Protein AF-A0A2V8IV87-F1 (afdb_monomer_lite)

Secondary structure (DSSP, 8-state):
--SEEEEEEEEEEEEEETTEEEEEEEEEEEETTEEEEEEEEEEEEEETTEEEEE--EEEEGGGGT----EETTEEEEEEEEEE--S--B---TTSS----S--EEEEEE----

pLDDT: mean 71.88, std 17.74, range [29.58, 91.56]

Radius of gyration: 16.14 Å; chains: 1; bounding box: 34×42×46 Å

Structure (mmCIF, N/CA/C/O backbone):
data_AF-A0A2V8IV87-F1
#
_entry.id   AF-A0A2V8IV87-F1
#
loop_
_atom_site.group_PDB
_atom_site.id
_atom_site.type_symbol
_atom_site.label_atom_id
_atom_site.label_alt_id
_atom_site.label_comp_id
_atom_site.label_asym_id
_atom_site.label_entity_id
_atom_site.label_seq_id
_atom_site.pdbx_PDB_ins_code
_atom_site.Cartn_x
_atom_site.Cartn_y
_atom_site.Cartn_z
_atom_site.occupancy
_atom_site.B_iso_or_equiv
_atom_site.auth_seq_id
_atom_site.auth_comp_id
_atom_site.auth_asym_id
_atom_site.auth_atom_id
_atom_site.pdbx_PDB_model_num
ATOM 1 N N . MET A 1 1 ? 0.193 -11.958 15.913 1.00 49.41 1 MET A N 1
ATOM 2 C CA . MET A 1 1 ? -0.575 -11.634 14.686 1.00 49.41 1 MET A CA 1
ATOM 3 C C . MET A 1 1 ? -0.130 -10.240 14.245 1.00 49.41 1 MET A C 1
ATOM 5 O O . MET A 1 1 ? -0.058 -9.406 15.128 1.00 49.41 1 MET A O 1
ATOM 9 N N . PRO A 1 2 ? 0.266 -9.980 12.985 1.00 57.22 2 PRO A N 1
ATOM 10 C CA . PRO A 1 2 ? 0.699 -8.649 12.550 1.00 57.22 2 PRO A CA 1
ATOM 11 C C . PRO A 1 2 ? -0.462 -7.659 12.619 1.00 57.22 2 PRO A C 1
ATOM 13 O O . PRO A 1 2 ? -1.544 -7.982 12.123 1.00 57.22 2 PRO A O 1
ATOM 16 N N . ASP A 1 3 ? -0.217 -6.478 13.181 1.00 76.31 3 ASP A N 1
ATOM 17 C CA . ASP A 1 3 ? -1.220 -5.418 13.333 1.00 76.31 3 ASP A CA 1
ATOM 18 C C . ASP A 1 3 ? -1.647 -4.791 12.003 1.00 76.31 3 ASP A C 1
ATOM 20 O O . ASP A 1 3 ? -2.763 -4.284 11.892 1.00 76.31 3 ASP A O 1
ATOM 24 N N . VAL A 1 4 ? -0.788 -4.870 10.981 1.00 80.00 4 VAL A N 1
ATOM 25 C CA . VAL A 1 4 ? -1.033 -4.330 9.640 1.00 80.00 4 VAL A CA 1
ATOM 26 C C . VAL A 1 4 ? -0.603 -5.342 8.583 1.00 80.00 4 VAL A C 1
ATOM 28 O O . VAL A 1 4 ? 0.497 -5.901 8.644 1.00 80.00 4 VAL A O 1
ATOM 31 N N . ARG A 1 5 ? -1.461 -5.578 7.589 1.00 83.38 5 ARG A N 1
ATOM 32 C CA . ARG A 1 5 ? -1.152 -6.396 6.410 1.00 83.38 5 ARG A CA 1
ATOM 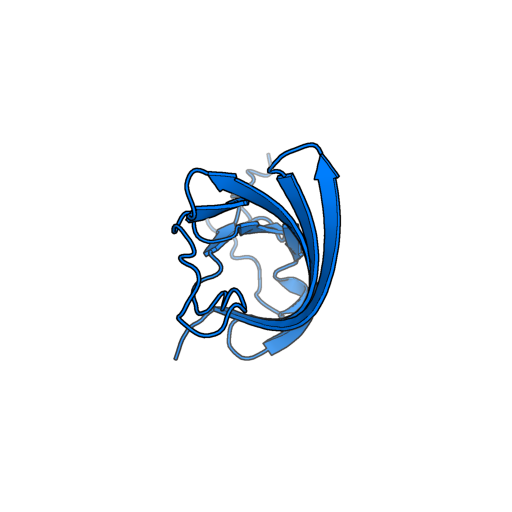33 C C . ARG A 1 5 ? -1.774 -5.781 5.169 1.00 83.38 5 ARG A C 1
ATOM 35 O O . ARG A 1 5 ? -2.937 -5.420 5.199 1.00 83.38 5 ARG A O 1
ATOM 42 N N . PHE A 1 6 ? -1.031 -5.738 4.073 1.00 84.06 6 PHE A N 1
ATOM 43 C CA . PHE A 1 6 ? -1.576 -5.427 2.756 1.00 84.06 6 PHE A CA 1
ATOM 44 C C . PHE A 1 6 ? -1.426 -6.653 1.858 1.00 84.06 6 PHE A C 1
ATOM 46 O O . PHE A 1 6 ? -0.333 -7.224 1.777 1.00 84.06 6 PHE A O 1
ATOM 53 N N . LEU A 1 7 ? -2.517 -7.068 1.223 1.00 81.12 7 LEU A N 1
ATOM 54 C CA . LEU A 1 7 ? -2.548 -8.160 0.256 1.00 81.12 7 LEU A CA 1
ATOM 55 C C . LEU A 1 7 ? -2.965 -7.583 -1.092 1.00 81.12 7 LEU A C 1
ATOM 57 O O . LEU A 1 7 ? -4.132 -7.274 -1.303 1.00 81.12 7 LEU A O 1
ATOM 61 N N . ALA A 1 8 ? -1.998 -7.415 -1.992 1.00 81.75 8 ALA A N 1
ATOM 62 C CA . ALA A 1 8 ? -2.278 -6.985 -3.353 1.00 81.75 8 ALA A CA 1
ATOM 63 C C . ALA A 1 8 ? -2.892 -8.144 -4.149 1.00 81.75 8 ALA A C 1
ATOM 65 O O . ALA A 1 8 ? -2.286 -9.210 -4.262 1.00 81.75 8 ALA A O 1
ATOM 66 N N . GLU A 1 9 ? -4.064 -7.914 -4.732 1.00 79.56 9 GLU A N 1
ATOM 67 C CA . GLU A 1 9 ? -4.739 -8.866 -5.620 1.00 79.56 9 GLU A CA 1
ATOM 68 C C . GLU A 1 9 ? -4.404 -8.584 -7.083 1.00 79.56 9 GLU A C 1
ATOM 70 O O . GLU A 1 9 ? -4.246 -9.498 -7.894 1.00 79.56 9 GLU A O 1
ATOM 75 N N . LYS A 1 10 ? -4.255 -7.299 -7.418 1.00 78.88 10 LYS A N 1
ATOM 76 C CA . LYS A 1 10 ? -3.967 -6.832 -8.769 1.00 78.88 10 LYS A CA 1
ATOM 77 C C . LYS A 1 10 ? -2.829 -5.824 -8.754 1.00 78.88 10 LYS A C 1
ATOM 79 O O . LYS A 1 10 ? -2.792 -4.913 -7.931 1.00 78.88 10 LYS A O 1
ATOM 84 N N . ALA A 1 11 ? -1.927 -5.964 -9.717 1.00 83.25 11 ALA A N 1
ATOM 85 C CA . ALA A 1 11 ? -0.866 -5.009 -9.993 1.00 83.25 11 ALA A CA 1
ATOM 86 C C . ALA A 1 11 ? -0.934 -4.606 -11.466 1.00 83.25 11 ALA A C 1
ATOM 88 O O . ALA A 1 11 ? -0.914 -5.467 -12.344 1.00 83.25 11 ALA A O 1
ATOM 89 N N . THR A 1 12 ? -1.020 -3.306 -11.736 1.00 84.12 12 THR A N 1
ATOM 90 C CA . THR A 1 12 ? -0.950 -2.755 -13.095 1.00 84.12 12 THR A CA 1
ATOM 91 C C . THR A 1 12 ? 0.262 -1.844 -13.168 1.00 84.12 12 THR A C 1
ATOM 93 O O . THR A 1 12 ? 0.289 -0.818 -12.496 1.00 84.12 12 THR A O 1
ATOM 96 N N . CYS A 1 13 ? 1.276 -2.228 -13.940 1.00 84.25 13 CYS A N 1
ATOM 97 C CA . CYS A 1 13 ? 2.514 -1.465 -14.063 1.00 84.25 13 CYS A CA 1
ATOM 98 C C . CYS A 1 13 ? 2.641 -0.861 -15.460 1.00 84.25 13 CYS A C 1
ATOM 100 O O . CYS A 1 13 ? 2.466 -1.557 -16.458 1.00 84.25 13 CYS A O 1
ATOM 102 N N . SER A 1 14 ? 2.986 0.420 -15.521 1.00 84.06 14 SER A N 1
ATOM 103 C CA . SER A 1 14 ? 3.373 1.119 -16.739 1.00 84.06 14 SER A CA 1
ATOM 104 C C . SER A 1 14 ? 4.822 1.579 -16.623 1.00 84.06 14 SER A C 1
ATOM 106 O O . SER A 1 14 ? 5.266 2.080 -15.586 1.00 84.06 14 SER A O 1
ATOM 108 N N . LYS A 1 15 ? 5.593 1.386 -17.693 1.00 83.25 15 LYS A N 1
ATOM 109 C CA . LYS A 1 15 ? 6.967 1.880 -17.753 1.00 83.25 15 LYS A CA 1
ATOM 110 C C . LYS A 1 15 ? 6.915 3.398 -17.918 1.00 83.25 15 LYS A C 1
ATOM 112 O O . LYS A 1 15 ? 6.291 3.878 -18.860 1.00 83.25 15 LYS A O 1
ATOM 117 N N . ALA A 1 16 ? 7.524 4.135 -16.991 1.00 76.44 16 ALA A N 1
ATOM 118 C CA . ALA A 1 16 ? 7.508 5.595 -17.024 1.00 76.44 16 ALA A CA 1
ATOM 119 C C . ALA A 1 16 ? 8.635 6.123 -17.923 1.00 76.44 16 ALA A C 1
ATOM 121 O O . ALA A 1 16 ? 8.368 6.867 -18.861 1.00 76.44 16 ALA A O 1
ATOM 122 N N . SER A 1 17 ? 9.882 5.711 -17.658 1.00 74.75 17 SER A N 1
ATOM 123 C CA . SER A 1 17 ? 11.066 5.992 -18.486 1.00 74.75 17 SER A CA 1
ATOM 124 C C . SER A 1 17 ? 12.298 5.275 -17.916 1.00 74.75 17 SER A C 1
ATOM 126 O O . SER A 1 17 ? 12.406 5.111 -16.702 1.00 74.75 17 SER A O 1
ATOM 128 N N . GLY A 1 18 ? 13.240 4.852 -18.767 1.00 81.81 18 GLY A N 1
ATOM 129 C CA . GLY A 1 18 ? 14.487 4.203 -18.336 1.00 81.81 18 GLY A CA 1
ATOM 130 C C . GLY A 1 18 ? 14.248 2.987 -17.431 1.00 81.81 18 GLY A C 1
ATOM 131 O O . GLY A 1 18 ? 13.504 2.075 -17.800 1.00 81.81 18 GLY A O 1
ATOM 132 N N . ASN A 1 19 ? 14.854 3.010 -16.242 1.00 82.50 19 ASN A N 1
ATOM 133 C CA . ASN A 1 19 ? 14.724 1.976 -15.210 1.00 82.50 19 ASN A CA 1
ATOM 134 C C . ASN A 1 19 ? 13.564 2.234 -14.228 1.00 82.50 19 ASN A C 1
ATOM 136 O O . ASN A 1 19 ? 13.474 1.587 -13.187 1.00 82.50 19 ASN A O 1
ATOM 140 N N . GLN A 1 20 ? 12.690 3.202 -14.512 1.00 85.06 20 GLN A N 1
ATOM 141 C CA . GLN A 1 20 ? 11.568 3.551 -13.647 1.00 85.06 20 GLN A CA 1
ATOM 142 C C . GLN A 1 20 ? 10.246 3.031 -14.206 1.00 85.06 20 GLN A C 1
ATOM 144 O O . GLN A 1 20 ? 9.892 3.245 -15.371 1.00 85.06 20 GLN A O 1
ATOM 149 N N . SER A 1 21 ? 9.475 2.396 -13.332 1.00 84.44 21 SER A N 1
ATOM 150 C CA . SER A 1 21 ? 8.117 1.933 -13.602 1.00 84.44 21 SER A CA 1
ATOM 151 C C . SER A 1 21 ? 7.162 2.469 -12.546 1.00 84.44 21 SER A C 1
ATOM 153 O O . SER A 1 21 ? 7.521 2.594 -11.380 1.00 84.44 21 SER A O 1
ATOM 155 N N . THR A 1 22 ? 5.934 2.783 -12.938 1.00 85.94 22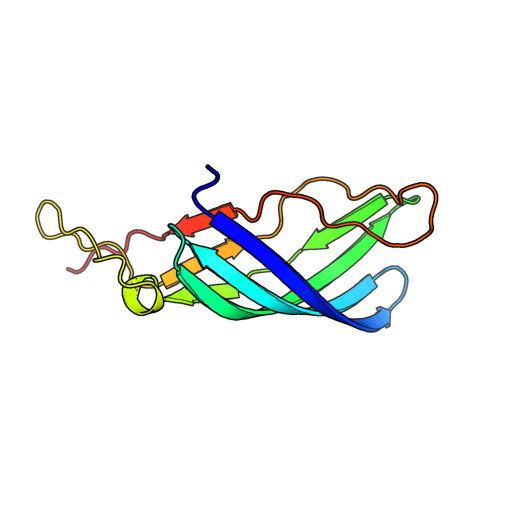 THR A N 1
ATOM 156 C CA . THR A 1 22 ? 4.861 3.114 -11.997 1.00 85.94 22 THR A CA 1
ATOM 157 C C . THR A 1 22 ? 3.911 1.931 -11.922 1.00 85.94 22 THR A C 1
ATOM 159 O O . THR A 1 22 ? 3.366 1.509 -12.935 1.00 85.94 22 THR A O 1
ATOM 162 N N . CYS A 1 23 ? 3.720 1.385 -10.728 1.00 84.25 23 CYS A N 1
ATOM 163 C CA . CYS A 1 23 ? 2.845 0.255 -10.461 1.00 84.25 23 CYS A CA 1
ATOM 164 C C . CYS A 1 23 ? 1.686 0.687 -9.570 1.00 84.25 23 CYS A C 1
ATOM 166 O O . CYS A 1 23 ? 1.887 1.136 -8.444 1.00 84.25 23 CYS A O 1
ATOM 168 N N . GLN A 1 24 ? 0.465 0.508 -10.056 1.00 86.31 24 GLN A N 1
ATOM 169 C CA . GLN A 1 24 ? -0.748 0.653 -9.271 1.00 86.31 24 GLN A CA 1
ATOM 170 C C . GLN A 1 24 ? -1.134 -0.713 -8.702 1.00 86.31 24 GLN A C 1
ATOM 172 O O . GLN A 1 24 ? -1.456 -1.642 -9.448 1.00 86.31 24 GLN A O 1
ATOM 177 N N . LEU A 1 25 ? -1.067 -0.838 -7.380 1.00 87.31 25 LEU A N 1
ATOM 178 C CA . LEU A 1 25 ? -1.449 -2.039 -6.647 1.00 87.31 25 LEU A CA 1
ATOM 179 C C . LEU A 1 25 ? -2.835 -1.836 -6.047 1.00 87.31 25 LEU A C 1
ATOM 181 O O . LEU A 1 25 ? -3.054 -0.848 -5.349 1.00 87.31 25 LEU A O 1
ATOM 185 N N . ALA A 1 26 ? -3.739 -2.778 -6.284 1.00 87.19 26 ALA A N 1
ATOM 186 C CA . ALA A 1 26 ? -5.067 -2.819 -5.688 1.00 87.19 26 ALA A CA 1
ATOM 187 C C . ALA A 1 26 ? -5.250 -4.133 -4.919 1.00 87.19 26 ALA A C 1
ATOM 189 O O . ALA A 1 26 ? -4.826 -5.198 -5.382 1.00 87.19 26 ALA A O 1
ATOM 190 N N . GLY A 1 27 ? -5.859 -4.052 -3.743 1.00 88.56 27 GLY A N 1
ATOM 191 C CA . GLY A 1 27 ? -6.160 -5.204 -2.899 1.00 88.56 27 GLY A CA 1
ATOM 192 C C . GLY A 1 27 ? -6.674 -4.766 -1.535 1.00 88.56 27 GLY A C 1
ATOM 193 O O . GLY A 1 27 ? -7.164 -3.647 -1.397 1.00 88.56 27 GLY A O 1
ATOM 194 N N . ASP A 1 28 ? -6.517 -5.611 -0.522 1.00 89.56 28 ASP A N 1
ATOM 195 C CA . ASP A 1 28 ? -7.032 -5.334 0.817 1.00 89.56 28 ASP A CA 1
ATOM 196 C C . ASP A 1 28 ? -5.929 -4.903 1.785 1.00 89.56 28 ASP A C 1
ATOM 198 O O . ASP A 1 28 ? -4.924 -5.598 1.987 1.00 89.56 28 ASP A O 1
ATOM 202 N N . LEU A 1 29 ? -6.146 -3.758 2.434 1.00 88.62 29 LEU A N 1
ATOM 203 C CA . LEU A 1 29 ? -5.389 -3.334 3.605 1.00 88.62 29 LEU A CA 1
ATOM 204 C C . LEU A 1 29 ? -6.150 -3.779 4.855 1.00 88.62 29 LEU A C 1
ATOM 206 O O . LEU A 1 29 ? -7.321 -3.467 5.043 1.00 88.62 29 LEU A O 1
ATOM 210 N N . VAL A 1 30 ? -5.473 -4.533 5.711 1.00 87.69 30 VAL A N 1
ATOM 211 C CA . VAL A 1 30 ? -5.997 -5.074 6.959 1.00 87.69 30 VAL A CA 1
ATOM 212 C C . VAL A 1 30 ? -5.266 -4.413 8.112 1.00 87.69 30 VAL A C 1
ATOM 214 O O . VAL A 1 30 ? -4.067 -4.633 8.285 1.00 87.69 30 VAL A O 1
ATOM 217 N N . ILE A 1 31 ? -5.986 -3.642 8.925 1.00 86.12 31 ILE A N 1
ATOM 218 C CA . ILE A 1 31 ? -5.454 -3.037 10.153 1.00 86.12 31 ILE A CA 1
ATOM 219 C C . ILE A 1 31 ? -6.255 -3.573 11.336 1.00 86.12 31 ILE A C 1
ATOM 221 O O . ILE A 1 31 ? -7.486 -3.523 11.327 1.00 86.12 31 ILE A O 1
ATOM 225 N N . ARG A 1 32 ? -5.572 -4.141 12.339 1.00 83.88 32 ARG A N 1
ATOM 226 C CA . ARG A 1 32 ? -6.191 -4.782 13.520 1.00 83.88 32 ARG A CA 1
ATOM 227 C C . ARG A 1 32 ? -7.316 -5.771 13.153 1.00 83.88 32 ARG A C 1
ATOM 229 O O . ARG A 1 32 ? -8.341 -5.844 13.821 1.00 83.88 32 ARG A O 1
ATOM 236 N N . GLY A 1 33 ? -7.133 -6.514 12.059 1.00 84.25 33 GLY A N 1
ATOM 237 C CA . GLY A 1 33 ? -8.094 -7.510 11.566 1.00 84.25 33 GLY A CA 1
ATOM 238 C C . GLY A 1 33 ? -9.257 -6.961 10.729 1.00 84.25 33 GLY A C 1
ATOM 239 O O . GLY A 1 33 ? -10.073 -7.749 10.261 1.00 84.25 33 GLY A O 1
ATOM 240 N N . ARG A 1 34 ? -9.342 -5.646 10.494 1.00 87.38 34 ARG A N 1
ATOM 241 C CA . ARG A 1 34 ? -10.378 -5.036 9.647 1.00 87.38 34 ARG A CA 1
ATOM 242 C C . ARG A 1 34 ? -9.836 -4.808 8.243 1.00 87.38 34 ARG A C 1
ATOM 244 O O . ARG A 1 34 ? -8.961 -3.967 8.061 1.00 87.38 34 ARG A O 1
ATOM 251 N N . ALA A 1 35 ? -10.337 -5.578 7.281 1.00 89.19 35 ALA A N 1
ATOM 252 C CA . ALA A 1 35 ? -9.977 -5.466 5.871 1.00 89.19 35 ALA A CA 1
ATOM 253 C C . ALA A 1 35 ? -10.780 -4.358 5.181 1.00 89.19 35 ALA A C 1
ATOM 255 O O . ALA A 1 35 ? -11.993 -4.243 5.391 1.00 89.19 35 ALA A O 1
ATOM 256 N N . ARG A 1 36 ? -10.109 -3.552 4.359 1.00 89.62 36 ARG A N 1
ATOM 257 C CA . ARG A 1 36 ? -10.732 -2.558 3.485 1.00 89.62 36 ARG A CA 1
ATOM 258 C C . ARG A 1 36 ? -10.050 -2.557 2.113 1.00 89.62 36 ARG A C 1
ATOM 260 O O . ARG A 1 36 ? -8.817 -2.623 2.076 1.00 89.62 36 ARG A O 1
ATOM 267 N N . PRO A 1 37 ? -10.822 -2.364 1.026 1.00 91.56 37 PRO A N 1
ATOM 268 C CA . PRO A 1 37 ? -10.254 -2.140 -0.293 1.00 91.56 37 PRO A CA 1
ATOM 269 C C . PRO A 1 37 ? -9.323 -0.931 -0.274 1.00 91.56 37 PRO A C 1
ATOM 271 O O . PRO A 1 37 ? -9.682 0.149 0.204 1.00 91.56 37 PRO A O 1
ATOM 274 N N . PHE A 1 38 ? -8.121 -1.113 -0.799 1.00 89.31 38 PHE A N 1
ATOM 275 C CA . PHE A 1 38 ? -7.071 -0.113 -0.809 1.00 89.31 38 PHE A CA 1
ATOM 276 C C . PHE A 1 38 ? -6.292 -0.170 -2.120 1.00 89.31 38 PHE A C 1
ATOM 278 O O . PHE A 1 38 ? -6.009 -1.234 -2.672 1.00 89.31 38 PHE A O 1
ATOM 285 N N . THR A 1 39 ? -5.941 1.005 -2.634 1.00 89.38 39 THR A N 1
ATOM 286 C CA . THR A 1 39 ? -5.116 1.144 -3.833 1.00 89.38 39 THR A CA 1
ATOM 287 C C . THR A 1 39 ? -3.946 2.067 -3.532 1.00 89.38 39 THR A C 1
ATOM 289 O O . THR A 1 39 ? -4.126 3.138 -2.954 1.00 89.38 39 THR A O 1
ATOM 292 N N . ILE A 1 40 ? -2.746 1.660 -3.938 1.00 86.75 40 ILE A N 1
ATOM 293 C CA . ILE A 1 40 ? -1.518 2.438 -3.779 1.00 86.75 40 ILE A CA 1
ATOM 294 C C . ILE A 1 40 ? -0.756 2.493 -5.100 1.00 86.75 40 ILE A C 1
ATOM 296 O O . ILE A 1 40 ? -0.591 1.484 -5.786 1.00 86.75 40 ILE A O 1
ATOM 300 N N . ALA A 1 41 ? -0.291 3.688 -5.457 1.00 87.31 41 ALA A N 1
ATOM 301 C CA . ALA A 1 41 ? 0.628 3.887 -6.566 1.00 87.31 41 ALA A CA 1
ATOM 302 C C . ALA A 1 41 ? 2.068 3.868 -6.038 1.00 87.31 41 ALA A C 1
ATOM 304 O O . ALA A 1 41 ? 2.422 4.640 -5.147 1.00 87.31 41 ALA A O 1
ATOM 305 N N . LEU A 1 42 ? 2.8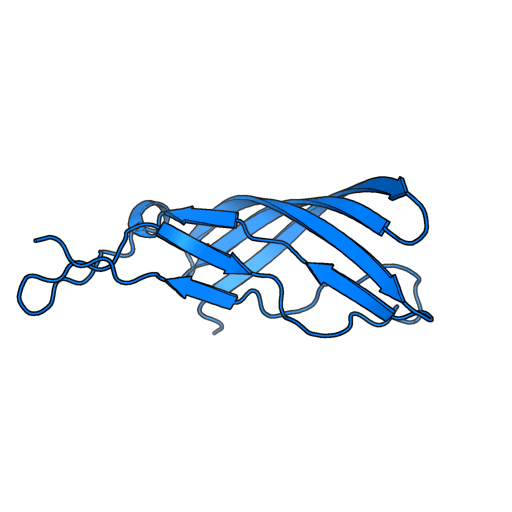91 2.985 -6.594 1.00 86.44 42 LEU A N 1
ATOM 306 C CA . LEU A 1 42 ? 4.308 2.856 -6.283 1.00 86.44 42 LEU A CA 1
ATOM 307 C C . LEU A 1 42 ? 5.139 3.220 -7.510 1.00 86.44 42 LEU A C 1
ATOM 309 O O . LEU A 1 42 ? 4.878 2.744 -8.612 1.00 86.44 42 LEU A O 1
ATOM 313 N N . LYS A 1 43 ? 6.178 4.021 -7.312 1.00 87.50 43 LYS A N 1
ATOM 314 C CA . LYS A 1 43 ? 7.270 4.196 -8.266 1.00 87.50 43 LYS A CA 1
ATOM 315 C C . LYS A 1 43 ? 8.345 3.173 -7.941 1.00 87.50 43 LYS A C 1
ATOM 317 O O . LYS A 1 43 ? 8.898 3.188 -6.848 1.00 87.50 43 LYS A O 1
ATOM 322 N N . VAL A 1 44 ? 8.629 2.284 -8.874 1.00 85.56 44 VAL A N 1
ATOM 323 C CA . VAL A 1 44 ? 9.662 1.260 -8.756 1.00 85.56 44 VAL A CA 1
ATOM 324 C C . VAL A 1 44 ? 10.847 1.691 -9.603 1.00 85.56 44 VAL A C 1
ATOM 326 O O . VAL A 1 44 ? 10.709 1.841 -10.818 1.00 85.56 44 VAL A O 1
ATOM 329 N N . THR A 1 45 ? 11.993 1.889 -8.964 1.00 86.12 45 THR A N 1
ATOM 330 C CA . THR A 1 45 ? 13.260 2.153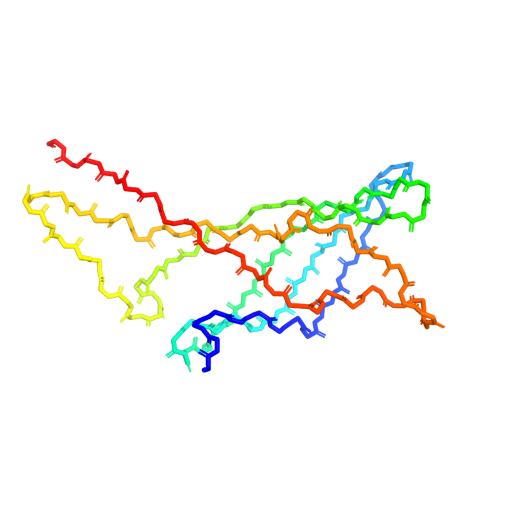 -9.650 1.00 86.12 45 THR A CA 1
ATOM 331 C C . THR A 1 45 ? 14.097 0.885 -9.633 1.00 86.12 45 THR A C 1
ATOM 333 O O . THR A 1 45 ? 14.314 0.310 -8.570 1.00 86.12 45 THR A O 1
ATOM 336 N N . GLU A 1 46 ? 14.547 0.445 -10.800 1.00 80.69 46 GLU A N 1
ATOM 337 C CA . GLU A 1 46 ? 15.491 -0.660 -10.930 1.00 80.69 46 GLU A CA 1
ATOM 338 C C . GLU A 1 46 ? 16.929 -0.123 -10.926 1.00 80.69 46 GLU A C 1
ATOM 340 O O . GLU A 1 46 ? 17.306 0.699 -11.767 1.00 80.69 46 GLU A O 1
ATOM 345 N N . ASP A 1 47 ? 17.740 -0.592 -9.981 1.00 80.62 47 ASP A N 1
ATOM 346 C CA . ASP A 1 47 ? 19.175 -0.320 -9.939 1.00 80.62 47 ASP A CA 1
ATOM 347 C C . ASP A 1 47 ? 19.948 -1.635 -9.829 1.00 80.62 47 ASP A C 1
ATOM 349 O O . ASP A 1 47 ? 19.801 -2.379 -8.863 1.00 80.62 47 ASP A O 1
ATOM 353 N N . LYS A 1 48 ? 20.754 -1.946 -10.852 1.00 76.88 48 LYS A N 1
ATOM 354 C CA . LYS A 1 48 ? 21.654 -3.117 -10.899 1.00 76.88 48 LYS A CA 1
ATOM 355 C C . LYS A 1 48 ? 20.998 -4.451 -10.485 1.00 76.88 48 LYS A C 1
ATOM 357 O O . LYS A 1 48 ? 21.641 -5.296 -9.869 1.00 76.88 48 LYS A O 1
ATOM 362 N N . GLY A 1 49 ? 19.728 -4.654 -10.847 1.00 74.19 49 GLY A N 1
ATOM 363 C CA . GLY A 1 49 ? 18.964 -5.868 -10.530 1.00 74.19 49 GLY A CA 1
ATOM 364 C C . GLY A 1 49 ? 18.245 -5.855 -9.172 1.00 74.19 49 GLY A C 1
ATOM 365 O O . GLY A 1 49 ? 17.574 -6.833 -8.837 1.00 74.19 49 GLY A O 1
ATOM 366 N N . SER A 1 50 ? 18.336 -4.762 -8.412 1.00 75.44 50 SER A N 1
ATOM 367 C CA . SER A 1 50 ? 17.502 -4.480 -7.240 1.00 75.44 50 SER A CA 1
ATOM 368 C C . SER A 1 50 ? 16.334 -3.573 -7.615 1.00 75.44 50 SER A C 1
ATOM 370 O O . SER A 1 50 ? 16.476 -2.656 -8.423 1.00 75.44 50 SER A O 1
ATOM 372 N N . TYR A 1 51 ? 15.171 -3.815 -7.008 1.00 78.25 51 TYR A N 1
ATOM 373 C CA . TYR A 1 51 ? 14.000 -2.957 -7.159 1.00 78.25 51 TYR A CA 1
ATOM 374 C C . TYR A 1 51 ? 13.775 -2.135 -5.892 1.00 78.25 51 TYR A C 1
ATOM 376 O O . TYR A 1 51 ? 13.565 -2.690 -4.810 1.00 78.25 51 TYR A O 1
ATOM 384 N N . HIS A 1 52 ? 13.731 -0.817 -6.062 1.00 82.38 52 HIS A N 1
ATOM 385 C CA . HIS A 1 52 ? 13.440 0.158 -5.018 1.00 82.38 52 HIS A CA 1
ATOM 386 C C . HIS A 1 52 ? 12.018 0.703 -5.198 1.00 82.38 52 HIS A C 1
ATOM 388 O O . HIS A 1 52 ? 11.799 1.611 -6.012 1.00 82.38 52 HIS A O 1
ATOM 394 N N . PRO A 1 53 ? 11.018 0.152 -4.488 1.00 80.75 53 PRO A N 1
ATOM 395 C CA . PRO A 1 53 ? 9.688 0.731 -4.462 1.00 80.75 53 PRO A CA 1
ATOM 396 C C . PRO A 1 53 ? 9.683 1.993 -3.594 1.00 80.75 53 PRO A C 1
ATOM 398 O O . PRO A 1 53 ? 10.116 1.992 -2.448 1.00 80.75 53 PRO A O 1
ATOM 401 N N . SER A 1 54 ? 9.121 3.068 -4.124 1.00 85.31 54 SER A N 1
ATOM 402 C CA . SER A 1 54 ? 8.895 4.326 -3.423 1.00 85.31 54 SE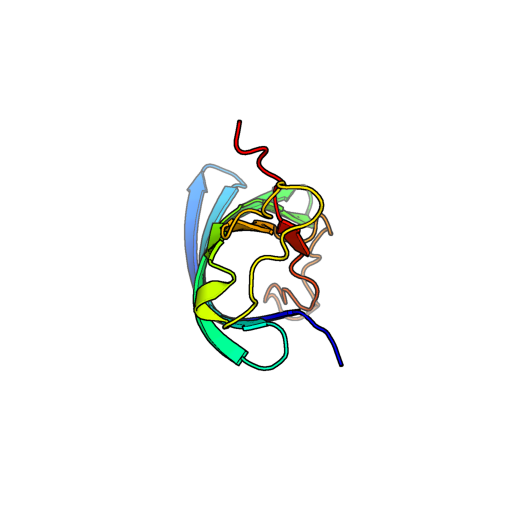R A CA 1
ATOM 403 C C . SER A 1 54 ? 7.457 4.769 -3.641 1.00 85.31 54 SER A C 1
ATOM 405 O O . SER A 1 54 ? 6.875 4.586 -4.709 1.00 85.31 54 SER A O 1
ATOM 407 N N . GLY A 1 55 ? 6.841 5.324 -2.611 1.00 82.94 55 GLY A N 1
ATOM 408 C CA . GLY A 1 55 ? 5.454 5.749 -2.678 1.00 82.94 55 GLY A CA 1
ATOM 409 C C . GLY A 1 55 ? 4.942 6.098 -1.301 1.00 82.94 55 GLY A C 1
ATOM 410 O O . GLY A 1 55 ? 5.522 5.723 -0.288 1.00 82.94 55 GLY A O 1
ATOM 411 N N . HIS A 1 56 ? 3.850 6.834 -1.270 1.00 84.56 56 HIS A N 1
ATOM 412 C CA . HIS A 1 56 ? 3.100 7.037 -0.051 1.00 84.56 56 HIS A CA 1
ATOM 413 C C . HIS A 1 56 ? 1.627 7.096 -0.414 1.00 84.56 56 HIS A C 1
ATOM 415 O O . HIS A 1 56 ? 1.251 7.509 -1.513 1.00 84.56 56 HIS A O 1
ATOM 421 N N . SER A 1 57 ? 0.792 6.670 0.513 1.00 85.19 57 SER A N 1
ATOM 422 C CA . SER A 1 57 ? -0.648 6.848 0.415 1.00 85.19 57 SER A CA 1
ATOM 423 C C . SER A 1 57 ? -1.190 7.160 1.798 1.00 85.19 57 SER A C 1
ATOM 425 O O . SER A 1 57 ? -0.567 6.813 2.798 1.00 85.19 57 SER A O 1
ATOM 427 N N . ILE A 1 58 ? -2.309 7.866 1.863 1.00 85.56 58 ILE A N 1
ATOM 428 C CA . ILE A 1 58 ? -2.915 8.292 3.121 1.00 85.56 58 ILE A CA 1
ATOM 429 C C . ILE A 1 58 ? -4.192 7.485 3.319 1.00 85.56 58 ILE A C 1
ATOM 431 O O . ILE A 1 58 ? -5.019 7.390 2.411 1.00 85.56 58 ILE A O 1
ATOM 435 N N . VAL A 1 59 ? -4.354 6.907 4.506 1.00 86.88 59 VAL A N 1
ATOM 436 C CA . VAL A 1 59 ? -5.576 6.211 4.914 1.00 86.88 59 VAL A CA 1
ATOM 437 C C . VAL A 1 59 ? -6.127 6.816 6.188 1.00 86.88 59 VAL A C 1
ATOM 439 O O . VAL A 1 59 ? -5.373 7.236 7.057 1.00 86.88 59 VAL A O 1
ATOM 442 N N . LYS A 1 60 ? -7.452 6.811 6.319 1.00 85.94 60 LYS A N 1
ATOM 443 C CA . LYS A 1 60 ? -8.128 7.262 7.533 1.00 85.94 60 LYS A CA 1
ATOM 444 C C . LYS A 1 60 ? -8.261 6.123 8.534 1.00 85.94 60 LYS A C 1
ATOM 446 O O . LYS A 1 60 ? -8.899 5.114 8.225 1.00 85.94 60 LYS A O 1
ATOM 451 N N . LEU A 1 61 ? -7.715 6.279 9.732 1.00 83.25 61 LEU A N 1
ATOM 452 C CA . LEU A 1 61 ? -7.801 5.317 10.833 1.00 83.25 61 LEU A CA 1
ATOM 453 C C . LEU A 1 61 ? -9.255 5.038 11.245 1.00 83.25 61 LEU A C 1
ATOM 455 O O . LEU A 1 61 ? -9.618 3.888 11.518 1.00 83.25 61 LEU A O 1
ATOM 459 N N . SER A 1 62 ? -10.115 6.053 11.178 1.00 84.75 62 SER A N 1
ATOM 460 C CA . SER A 1 62 ? -11.555 5.963 11.428 1.00 84.75 62 SER A CA 1
ATOM 461 C C . SER A 1 62 ? -12.273 4.969 10.508 1.00 84.75 62 SER A C 1
ATOM 463 O O . SER A 1 62 ? -13.210 4.299 10.940 1.00 84.75 62 SER A O 1
ATOM 465 N N . THR A 1 63 ? -11.801 4.760 9.272 1.00 86.69 63 THR A N 1
ATOM 466 C CA . THR A 1 63 ? -12.386 3.763 8.342 1.00 86.69 63 THR A CA 1
ATOM 467 C C . THR A 1 63 ? -12.147 2.317 8.789 1.00 86.69 63 THR A C 1
ATOM 469 O O . THR A 1 63 ? -12.907 1.401 8.441 1.00 86.69 63 THR A O 1
ATOM 472 N N . TYR A 1 64 ? -11.133 2.128 9.635 1.00 84.88 64 TYR A N 1
ATOM 473 C CA . TYR A 1 64 ? -10.830 0.896 10.355 1.00 84.88 64 TYR A CA 1
ATOM 474 C C . TYR A 1 64 ? -11.396 0.929 11.784 1.00 84.88 64 TYR A C 1
ATOM 476 O O . TYR A 1 64 ? -11.174 0.003 12.555 1.00 84.88 64 TYR A O 1
ATOM 484 N N . GLY A 1 65 ? -12.164 1.959 12.153 1.00 83.12 65 GLY A N 1
ATOM 485 C CA . GLY A 1 65 ? -12.689 2.223 13.497 1.00 83.12 65 GLY A CA 1
ATOM 486 C C . GLY A 1 65 ? -11.620 2.187 14.583 1.00 83.12 65 GLY A C 1
ATOM 487 O O . GLY A 1 65 ? -11.842 1.643 15.663 1.00 83.12 65 GLY A O 1
ATOM 488 N N . ILE A 1 66 ? -10.448 2.721 14.250 1.00 81.19 66 ILE A N 1
ATOM 489 C CA . ILE A 1 66 ? -9.421 3.081 15.214 1.00 81.19 66 ILE A CA 1
ATOM 490 C C . ILE A 1 66 ? -9.767 4.494 15.663 1.00 81.19 66 ILE A C 1
ATOM 492 O O . ILE A 1 66 ? -9.702 5.434 14.872 1.00 81.19 66 ILE A O 1
ATOM 496 N N . GLU A 1 67 ? -10.194 4.624 16.914 1.00 75.88 67 GLU A N 1
ATOM 497 C CA . GLU A 1 67 ? -10.443 5.934 17.502 1.00 75.88 67 GLU A CA 1
ATOM 498 C C . GLU A 1 67 ? -9.132 6.698 17.647 1.00 75.88 67 GLU A C 1
ATOM 500 O O . GLU A 1 67 ? -8.102 6.134 18.021 1.00 75.88 67 GLU A O 1
ATOM 505 N N . GLN A 1 68 ? -9.177 7.991 17.345 1.00 75.06 68 GLN A N 1
ATOM 506 C CA . GLN A 1 68 ? -8.043 8.884 17.515 1.00 75.06 68 GLN A CA 1
ATOM 507 C C . GLN A 1 68 ? -7.852 9.147 19.011 1.00 75.06 68 GLN A C 1
ATOM 509 O O . GLN A 1 68 ? -8.707 9.800 19.621 1.00 75.06 68 GLN A O 1
ATOM 514 N N . PRO A 1 69 ? -6.752 8.688 19.630 1.00 67.81 69 PRO A N 1
ATOM 515 C CA . PRO A 1 69 ? -6.506 9.024 21.016 1.00 67.81 69 PRO A CA 1
ATOM 516 C C . PRO A 1 69 ? -6.286 10.535 21.141 1.00 67.81 69 PRO A C 1
ATOM 518 O O . PRO A 1 69 ? -5.598 11.162 20.324 1.00 67.81 69 PRO A O 1
ATOM 521 N N . SER A 1 70 ? -6.892 11.100 22.184 1.00 70.44 70 SER A N 1
ATOM 522 C CA . SER A 1 70 ? -6.718 12.483 22.608 1.00 70.44 70 SER A CA 1
ATOM 523 C C . SER A 1 70 ? -6.044 12.467 23.972 1.00 70.44 70 SER A C 1
ATOM 525 O O . SER A 1 70 ? -6.659 12.039 24.947 1.00 70.44 70 SER A O 1
ATOM 527 N N . GLN A 1 71 ? -4.794 12.914 24.059 1.00 65.19 71 GLN A N 1
ATOM 528 C CA . GLN A 1 71 ? -4.113 13.100 25.342 1.00 65.19 71 GLN A CA 1
ATOM 529 C C . GLN A 1 71 ? -3.765 14.574 25.507 1.00 65.19 71 GLN A C 1
ATOM 531 O O . GLN A 1 71 ? -3.186 15.179 24.611 1.00 65.19 71 GLN A O 1
ATOM 536 N N . LEU A 1 72 ? -4.146 15.155 26.650 1.00 73.25 72 LEU A N 1
ATOM 537 C CA . LEU A 1 72 ? -3.808 16.538 27.014 1.00 73.25 72 LEU A CA 1
ATOM 538 C C . LEU A 1 72 ? -4.255 17.586 25.972 1.00 73.25 72 LEU A C 1
ATOM 540 O O . LEU A 1 72 ? -3.539 18.539 25.692 1.00 73.25 72 LEU A O 1
ATOM 544 N N . GLY A 1 73 ? -5.427 17.390 25.359 1.00 67.94 73 GLY A N 1
ATOM 545 C CA . GLY A 1 73 ? -5.951 18.281 24.312 1.00 67.94 73 GLY A CA 1
ATOM 546 C C . GLY A 1 73 ? -5.332 18.079 22.922 1.00 67.94 73 GLY A C 1
ATOM 547 O O . GLY A 1 73 ? -5.829 18.647 21.954 1.00 67.94 73 GLY A O 1
ATOM 548 N N . VAL A 1 74 ? -4.314 17.223 22.782 1.00 68.25 74 VAL A N 1
ATOM 549 C CA . VAL A 1 74 ? -3.716 16.863 21.491 1.00 68.25 74 VAL A CA 1
ATOM 550 C C . VAL A 1 74 ? -4.424 15.637 20.929 1.00 68.25 74 VAL A C 1
ATOM 552 O O . VAL A 1 74 ? -4.410 14.566 21.538 1.00 68.25 74 VAL A O 1
ATOM 555 N N . ARG A 1 75 ? -5.030 15.786 19.747 1.00 67.75 75 ARG A N 1
ATOM 556 C CA . ARG A 1 75 ? -5.644 14.686 18.996 1.00 67.75 75 ARG A CA 1
ATOM 557 C C . ARG A 1 75 ? -4.658 14.130 17.979 1.00 67.75 75 ARG A C 1
ATOM 559 O O . ARG A 1 75 ? -3.996 14.878 17.263 1.00 67.75 75 ARG A O 1
ATOM 566 N N . THR A 1 76 ? -4.581 12.809 17.887 1.00 70.31 76 THR A N 1
ATOM 567 C CA . THR A 1 76 ? -3.836 12.166 16.795 1.00 70.31 76 THR A CA 1
ATOM 568 C C . THR A 1 76 ? -4.589 12.392 15.483 1.00 70.31 76 THR A C 1
ATOM 570 O O . THR A 1 76 ? -5.821 12.346 15.476 1.00 70.31 76 THR A O 1
ATOM 573 N N . ALA A 1 77 ? -3.884 12.658 14.377 1.00 78.44 77 ALA A N 1
ATOM 574 C CA . ALA A 1 77 ? -4.550 12.836 13.090 1.00 78.44 77 ALA A CA 1
ATOM 575 C C . ALA A 1 77 ? -5.265 11.544 12.670 1.00 78.44 77 ALA A C 1
ATOM 577 O O . ALA A 1 77 ? -4.853 10.441 13.025 1.00 78.44 77 ALA A O 1
ATOM 578 N N . ASP A 1 78 ? -6.365 11.687 11.927 1.00 82.94 78 ASP A N 1
ATOM 579 C CA . ASP A 1 78 ? -7.088 10.525 11.380 1.00 82.94 78 ASP A CA 1
ATOM 580 C C . ASP A 1 78 ? -6.271 9.904 10.247 1.00 82.94 78 ASP A C 1
ATOM 582 O O . ASP A 1 78 ? -6.409 8.733 9.921 1.00 82.94 78 ASP A O 1
ATOM 586 N N . ASP A 1 79 ? -5.397 10.713 9.660 1.00 82.62 79 ASP A N 1
ATOM 587 C CA . ASP A 1 79 ? -4.581 10.378 8.518 1.00 82.62 79 ASP A CA 1
ATOM 588 C C . ASP A 1 79 ? -3.339 9.596 8.954 1.00 82.62 79 ASP A C 1
ATOM 590 O O . ASP A 1 79 ? -2.496 10.060 9.731 1.00 82.62 79 ASP A O 1
ATOM 594 N N . ALA A 1 80 ? -3.214 8.397 8.403 1.00 82.81 80 ALA A N 1
ATOM 595 C CA . ALA A 1 80 ? -2.053 7.546 8.532 1.00 82.81 80 ALA A CA 1
ATOM 596 C C . ALA A 1 80 ? -1.379 7.383 7.169 1.00 82.81 80 ALA A C 1
ATOM 598 O O . ALA A 1 80 ? -2.016 7.028 6.175 1.00 82.81 80 ALA A O 1
ATOM 599 N N . HIS A 1 81 ? -0.075 7.627 7.131 1.00 83.19 81 HIS A N 1
ATOM 600 C CA . HIS A 1 81 ? 0.743 7.468 5.942 1.00 83.19 81 HIS A CA 1
ATOM 601 C C . HIS A 1 81 ? 1.202 6.021 5.822 1.00 83.19 81 HIS A C 1
ATOM 603 O O . HIS A 1 81 ? 1.817 5.451 6.721 1.00 83.19 81 HIS A O 1
ATOM 609 N N . ILE A 1 82 ? 0.895 5.441 4.677 1.00 82.94 82 ILE A N 1
ATOM 610 C CA . ILE A 1 82 ? 1.269 4.106 4.260 1.00 82.94 82 ILE A CA 1
ATOM 611 C C . ILE A 1 82 ? 2.496 4.232 3.372 1.00 82.94 82 ILE A C 1
ATOM 613 O O . ILE A 1 82 ? 2.392 4.763 2.263 1.00 82.94 82 ILE A O 1
ATOM 617 N N . VAL A 1 83 ? 3.640 3.742 3.848 1.00 81.44 83 VAL A N 1
ATOM 618 C CA . VAL A 1 83 ? 4.894 3.744 3.085 1.00 81.44 83 VAL A CA 1
ATOM 619 C C . VAL A 1 83 ? 5.358 2.309 2.813 1.00 81.44 83 VAL A C 1
ATOM 621 O O . VAL A 1 83 ? 5.236 1.438 3.688 1.00 81.44 83 VAL A O 1
ATOM 624 N N . PRO A 1 84 ? 5.846 2.015 1.591 1.00 72.38 84 PRO A N 1
ATOM 625 C CA . PRO A 1 84 ? 6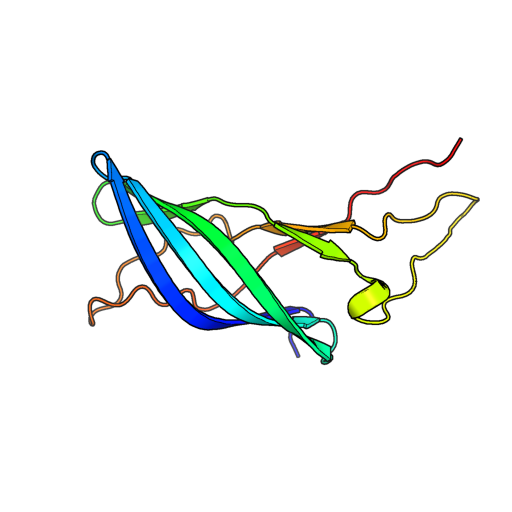.476 0.740 1.306 1.00 72.38 84 PRO A CA 1
ATOM 626 C C . PRO A 1 84 ? 7.736 0.601 2.173 1.00 72.38 84 PRO A C 1
ATOM 628 O O . PRO A 1 84 ? 8.361 1.603 2.527 1.00 72.38 84 PRO A O 1
ATOM 631 N N . PRO A 1 85 ? 8.115 -0.630 2.537 1.00 65.50 85 PRO A N 1
ATOM 632 C CA . PRO A 1 85 ? 9.345 -0.845 3.272 1.00 65.50 85 PRO A CA 1
ATOM 633 C C . PRO A 1 85 ? 10.519 -0.440 2.378 1.00 65.50 85 PRO A C 1
ATOM 635 O O . PRO A 1 85 ? 10.560 -0.818 1.209 1.00 65.50 85 PRO A O 1
ATOM 638 N N . GLU A 1 86 ? 11.501 0.257 2.941 1.00 56.06 86 GLU A N 1
ATOM 639 C CA . GLU A 1 86 ? 12.753 0.648 2.269 1.00 56.06 86 GLU A CA 1
ATOM 640 C C . GLU A 1 86 ? 13.682 -0.555 1.996 1.00 56.06 86 GLU A C 1
ATOM 642 O O . GLU A 1 86 ? 14.900 -0.439 1.965 1.00 56.06 86 GLU A O 1
ATOM 647 N N . ARG A 1 87 ? 13.127 -1.763 1.872 1.00 57.94 87 ARG A N 1
ATOM 648 C CA . ARG A 1 87 ? 13.907 -2.968 1.607 1.00 57.94 87 ARG A CA 1
ATOM 649 C C . ARG A 1 87 ? 13.997 -3.186 0.110 1.00 57.94 87 ARG A C 1
ATOM 651 O O . ARG A 1 87 ? 12.968 -3.253 -0.564 1.00 57.94 87 ARG A O 1
ATOM 658 N N . ASP A 1 88 ? 15.224 -3.373 -0.359 1.00 55.56 88 ASP A N 1
ATOM 659 C CA . ASP A 1 88 ? 15.529 -3.894 -1.684 1.00 55.56 88 ASP A CA 1
ATOM 660 C C . ASP A 1 88 ? 14.712 -5.153 -1.962 1.00 55.56 88 ASP A C 1
ATOM 662 O O . ASP A 1 88 ? 14.839 -6.178 -1.281 1.00 55.56 88 ASP A O 1
ATOM 666 N N . VAL A 1 89 ? 13.839 -5.078 -2.964 1.00 58.62 89 VAL A N 1
ATOM 667 C CA . VAL A 1 89 ? 13.111 -6.252 -3.432 1.00 58.62 89 VAL A CA 1
ATOM 668 C C . VAL A 1 89 ? 14.000 -6.928 -4.461 1.00 58.62 89 VAL A C 1
ATOM 670 O O . VAL A 1 89 ? 14.069 -6.502 -5.612 1.00 58.62 89 VAL A O 1
ATOM 673 N N . HIS A 1 90 ? 14.698 -7.986 -4.056 1.00 52.09 90 HIS A N 1
ATOM 674 C CA . HIS A 1 90 ? 15.402 -8.829 -5.014 1.00 52.09 90 HIS A CA 1
ATOM 675 C C . HIS A 1 90 ? 14.396 -9.660 -5.823 1.00 52.09 90 HIS A C 1
ATOM 677 O O . HIS A 1 90 ? 13.420 -10.175 -5.258 1.00 52.09 90 HIS A O 1
ATOM 683 N N . PRO A 1 91 ? 14.611 -9.834 -7.138 1.00 50.62 91 PRO A N 1
ATOM 684 C CA . PRO A 1 91 ? 13.828 -10.774 -7.918 1.00 50.62 91 PRO A CA 1
ATOM 685 C C . PRO A 1 91 ? 14.056 -12.181 -7.355 1.00 50.62 91 PRO A C 1
ATOM 687 O O . PRO A 1 91 ? 15.139 -12.751 -7.456 1.00 50.62 91 PRO A O 1
ATOM 690 N N . GLY A 1 92 ? 13.028 -12.761 -6.734 1.00 42.78 92 GLY A N 1
ATOM 691 C CA . GLY A 1 92 ? 13.028 -14.195 -6.457 1.00 42.78 92 GLY A CA 1
ATOM 692 C C . GLY A 1 92 ? 13.126 -14.973 -7.773 1.00 42.78 92 GLY A C 1
ATOM 693 O O . GLY A 1 92 ? 12.648 -14.491 -8.800 1.00 42.78 92 GLY A O 1
ATOM 694 N N . LEU A 1 93 ? 13.693 -16.184 -7.716 1.00 38.00 93 LEU A N 1
ATOM 695 C CA . LEU A 1 93 ? 13.971 -17.162 -8.794 1.00 38.00 93 LEU A CA 1
ATOM 696 C C . LEU A 1 93 ? 12.845 -17.464 -9.823 1.00 38.00 93 LEU A C 1
ATOM 698 O O . LEU A 1 93 ? 13.005 -18.338 -10.665 1.00 38.00 93 LEU A O 1
ATOM 702 N N . LEU A 1 94 ? 11.710 -16.764 -9.784 1.00 38.59 94 LEU A N 1
ATOM 703 C CA . LEU A 1 94 ? 10.539 -16.941 -10.646 1.00 38.59 94 LEU A CA 1
ATOM 704 C C . LEU A 1 94 ? 10.041 -15.642 -11.312 1.00 38.59 94 LEU A C 1
ATOM 706 O O . LEU A 1 94 ? 8.903 -15.591 -11.772 1.00 38.59 94 LEU A O 1
ATOM 710 N N . GLY A 1 95 ? 10.856 -14.582 -11.370 1.00 35.50 95 GLY A N 1
ATOM 711 C CA . GLY A 1 95 ? 10.568 -13.403 -12.208 1.00 35.50 95 GLY A CA 1
ATOM 712 C C . GLY A 1 95 ? 9.307 -12.614 -11.825 1.00 35.50 95 GLY A C 1
ATOM 713 O O . GLY A 1 95 ? 8.820 -11.803 -12.607 1.00 35.50 95 GLY A O 1
ATOM 714 N N . ARG A 1 96 ? 8.756 -12.840 -10.626 1.00 41.00 96 ARG A N 1
ATOM 715 C CA . ARG A 1 96 ? 7.649 -12.056 -10.068 1.00 41.00 96 ARG A CA 1
ATOM 716 C C . ARG A 1 96 ? 8.128 -11.378 -8.787 1.00 41.00 96 ARG A C 1
ATOM 718 O O . ARG A 1 96 ? 8.482 -12.098 -7.849 1.00 41.00 96 ARG A O 1
ATOM 725 N N . PRO A 1 97 ? 8.129 -10.035 -8.705 1.00 39.75 97 PRO A N 1
ATOM 726 C CA . PRO A 1 97 ? 8.452 -9.346 -7.465 1.00 39.75 97 PRO A CA 1
ATOM 727 C C . PRO A 1 97 ? 7.413 -9.737 -6.409 1.00 39.75 97 PRO A C 1
ATOM 729 O O . PRO A 1 97 ? 6.247 -9.348 -6.470 1.00 39.75 97 PRO A O 1
ATOM 732 N N . ARG A 1 98 ? 7.817 -10.556 -5.436 1.00 40.50 98 ARG A N 1
ATOM 733 C CA . ARG A 1 98 ? 7.012 -10.813 -4.243 1.00 40.50 98 ARG A CA 1
ATOM 734 C C . ARG A 1 98 ? 7.282 -9.677 -3.261 1.00 40.50 98 ARG A C 1
ATOM 736 O O . ARG A 1 98 ? 8.236 -9.749 -2.495 1.00 40.50 98 ARG A O 1
ATOM 743 N N . LEU A 1 99 ? 6.401 -8.673 -3.231 1.00 44.72 99 LEU A N 1
ATOM 744 C CA . LEU A 1 99 ? 6.259 -7.728 -2.110 1.00 44.72 99 LEU A CA 1
ATOM 745 C C . LEU A 1 99 ? 5.715 -8.488 -0.889 1.00 44.72 99 LEU A C 1
ATOM 747 O O . LEU A 1 99 ? 4.566 -8.368 -0.475 1.00 44.72 99 LEU A O 1
ATOM 751 N N . SER A 1 100 ? 6.536 -9.387 -0.358 1.00 35.88 100 SER A N 1
ATOM 752 C CA . SER A 1 100 ? 6.219 -10.182 0.813 1.00 35.88 100 SER A CA 1
ATOM 753 C C . SER A 1 100 ? 6.774 -9.476 2.036 1.00 35.88 100 SER A C 1
ATOM 755 O O . SER A 1 100 ? 7.908 -9.719 2.433 1.00 35.88 100 SER A O 1
ATOM 757 N N . LYS A 1 101 ? 5.872 -8.720 2.671 1.00 41.91 101 LYS A N 1
ATOM 758 C CA . LYS A 1 101 ? 5.849 -8.352 4.096 1.00 41.91 101 LYS A CA 1
ATOM 759 C C . LYS A 1 101 ? 6.391 -6.960 4.448 1.00 41.91 101 LYS A C 1
ATOM 761 O O . LYS A 1 101 ? 7.502 -6.592 4.100 1.00 41.91 101 LYS A O 1
ATOM 766 N N . ALA A 1 102 ? 5.578 -6.304 5.280 1.00 41.66 102 ALA A N 1
ATOM 767 C CA . ALA A 1 102 ? 5.763 -5.040 5.992 1.00 41.66 102 ALA A CA 1
ATOM 768 C C . ALA A 1 102 ? 5.461 -3.777 5.181 1.00 41.66 102 ALA A C 1
ATOM 770 O O . ALA A 1 102 ? 6.328 -3.192 4.560 1.00 41.66 102 ALA A O 1
ATOM 771 N N . VAL A 1 103 ? 4.212 -3.329 5.263 1.00 49.69 103 VAL A N 1
ATOM 772 C CA . VAL A 1 103 ? 3.838 -1.942 4.993 1.00 49.69 103 VAL A CA 1
ATOM 773 C C . VAL A 1 103 ? 3.919 -1.197 6.324 1.00 49.69 103 VAL A C 1
ATOM 775 O O . VAL A 1 103 ? 3.349 -1.672 7.311 1.00 49.69 103 VAL A O 1
ATOM 778 N N . ILE A 1 104 ? 4.647 -0.082 6.373 1.00 51.53 104 ILE A N 1
ATOM 779 C CA . ILE A 1 104 ? 4.798 0.712 7.597 1.00 51.53 104 ILE A CA 1
ATOM 780 C C . ILE A 1 104 ? 3.703 1.779 7.606 1.00 51.53 104 ILE A C 1
ATOM 782 O O . ILE A 1 104 ? 3.492 2.474 6.612 1.00 51.53 104 ILE A O 1
ATOM 786 N N . VAL A 1 105 ? 3.002 1.885 8.734 1.00 45.69 105 VAL A N 1
ATOM 787 C CA . VAL A 1 105 ? 1.981 2.907 8.978 1.00 45.69 105 VAL A CA 1
ATOM 788 C C . VAL A 1 105 ? 2.587 3.958 9.896 1.00 45.69 105 VAL A C 1
ATOM 790 O O . VAL A 1 105 ? 2.883 3.665 11.053 1.00 45.69 105 VAL A O 1
ATOM 793 N N . GLN A 1 106 ? 2.792 5.168 9.383 1.00 46.78 106 GLN A N 1
ATOM 794 C CA . GLN A 1 106 ? 3.236 6.321 10.163 1.00 46.78 106 GLN A CA 1
ATOM 795 C C . GLN A 1 106 ? 2.060 7.278 10.351 1.00 46.78 106 GLN A C 1
ATOM 797 O O . GLN A 1 106 ? 1.542 7.844 9.392 1.00 46.78 106 GLN A O 1
ATOM 802 N N . THR A 1 107 ? 1.611 7.462 11.587 1.00 40.66 107 THR A N 1
ATOM 803 C CA . THR A 1 107 ? 0.588 8.457 11.931 1.00 40.66 107 THR A CA 1
ATOM 804 C C . THR A 1 107 ? 1.256 9.783 12.260 1.00 40.66 107 THR A C 1
ATOM 806 O O . THR A 1 107 ? 2.162 9.823 13.093 1.00 40.66 107 THR A O 1
ATOM 809 N N . ALA A 1 108 ? 0.805 10.870 11.637 1.00 41.00 108 ALA A N 1
ATOM 810 C CA . ALA A 1 108 ? 1.257 12.207 11.997 1.00 41.00 108 ALA A CA 1
ATOM 811 C C . ALA A 1 108 ? 0.480 12.707 13.229 1.00 41.00 108 ALA A C 1
ATOM 813 O O . ALA A 1 108 ? -0.750 12.659 13.267 1.00 41.00 108 ALA A O 1
ATOM 814 N N . PHE A 1 109 ? 1.181 13.211 14.244 1.00 36.03 109 PHE A N 1
ATOM 815 C CA . PHE A 1 109 ? 0.546 13.948 15.338 1.00 36.03 109 PHE A CA 1
ATOM 816 C C . PHE A 1 109 ? 0.331 15.389 14.883 1.00 36.03 109 PHE A C 1
ATOM 818 O O . PHE A 1 109 ? 1.274 16.037 14.429 1.00 36.03 109 PHE A O 1
ATOM 825 N N . LYS A 1 110 ? -0.904 15.892 14.974 1.00 36.38 110 LYS A N 1
ATOM 826 C CA . LYS A 1 110 ? -1.226 17.270 14.599 1.00 36.38 110 LYS A CA 1
ATOM 827 C C . LYS A 1 110 ? -1.751 18.004 15.826 1.00 36.38 110 LYS A C 1
ATOM 829 O O . LYS A 1 110 ? -2.808 17.667 16.349 1.00 36.38 110 LYS A O 1
ATOM 834 N N . THR A 1 111 ? -0.998 18.992 16.295 1.00 29.58 111 THR A N 1
ATOM 835 C CA . THR A 1 111 ? -1.420 19.868 17.390 1.00 29.58 111 THR A CA 1
ATOM 836 C C . THR A 1 111 ? -2.593 20.716 16.906 1.00 29.58 111 THR A C 1
ATOM 838 O O . THR A 1 111 ? -2.463 21.439 15.919 1.00 29.58 111 THR A O 1
ATOM 841 N N . VAL A 1 112 ? -3.744 20.603 17.568 1.00 39.91 112 VAL A N 1
ATOM 842 C CA . VAL A 1 112 ? -4.860 21.537 17.387 1.00 39.91 112 VAL A CA 1
ATOM 843 C C . VAL A 1 112 ? -4.642 22.636 18.425 1.00 39.91 112 VAL A C 1
ATOM 845 O O . VAL A 1 112 ? -4.715 22.350 19.618 1.00 39.91 112 VAL A O 1
ATOM 848 N N . GLN A 1 113 ? -4.251 23.829 17.970 1.00 38.62 113 GLN A N 1
ATOM 849 C CA . GLN A 1 113 ? -4.259 25.048 18.787 1.00 38.62 113 GLN A CA 1
ATOM 850 C C . GLN A 1 113 ? -5.674 25.613 18.857 1.00 38.62 113 GLN A C 1
ATOM 852 O O . GLN A 1 113 ? -6.381 25.524 17.825 1.00 38.62 113 GLN A O 1
#

Foldseek 3Di:
DDQKDWDFPDWDWDAPDDQKIKIKTWGWIAGNRDTDTDIWIWIWGDDPQWTFTWGKDWDFCVVVPPAFDADPNWTWGRIKIWTQPRDTQHDDPPRDRPSPDDTDIHTDGDGDD

Sequence (113 aa):
MPDVRFLAEKATCSKASGNQSTCQLAGDLVIRGRARPFTIALKVTEDKGSYHPSGHSIVKLSTYGIEQPSQLGVRTADDAHIVPPERDVHPGLLGRPRLSKAVIVQTAFKTVQ